Protein AF-A0A379S0L1-F1 (afdb_monomer)

pLDDT: mean 91.19, std 6.0, range [58.34, 97.94]

Secondary structure (DSSP, 8-state):
-----GGGGSSSHHHHHHIIIIIHHHT--HHHHT-SSS----HHHHHHH-SS----------SSSEETTEEHHHHHHHHHHHHHHTTT------------

Foldseek 3Di:
DPDDDPVLVPPDPNVVVCCVVPVCVVPPDPQVVVVDPDGDDDVVVVVVQHDDDDDDADDFDDPPQDDVPDGSVVCRVVVRQVSSVVVVDHDPDDDDDDDD

Sequence (100 aa):
MNNIQLAHGSGGQAMQQLINSLFMEAFANPWLAEQEDQARLDLAPLTAEGDRLAFSTDSYVIDPLFFPGGNIGKLAICGTANDVAVSGAIPPLSLLRLYP

Radius of gyration: 16.01 Å; Cα contacts (8 Å, |Δi|>4): 59; chains: 1; bounding box: 30×36×43 Å

Organism: NCBI:txid59203

Nearest PDB structures (foldseek):
  2rb9-assembly2_C  TM=9.529E-01  e=1.690E-07  Escherichia coli O157:H7

Structure (mmCIF, N/CA/C/O backbone):
data_AF-A0A379S0L1-F1
#
_entry.id   AF-A0A379S0L1-F1
#
loop_
_atom_site.group_PDB
_atom_site.id
_atom_site.type_symbol
_atom_site.label_atom_id
_atom_site.label_alt_id
_atom_site.label_comp_id
_atom_site.label_asym_id
_atom_site.label_entity_id
_atom_site.label_seq_id
_atom_site.pdbx_PDB_ins_code
_atom_site.Cartn_x
_atom_site.Cartn_y
_atom_site.Cartn_z
_atom_site.occupancy
_atom_site.B_iso_or_equiv
_atom_site.auth_seq_id
_atom_site.auth_comp_id
_atom_site.auth_asym_id
_atom_site.auth_atom_id
_atom_site.pdbx_PDB_model_num
ATOM 1 N N . MET A 1 1 ? -2.809 0.935 23.074 1.00 58.34 1 MET A N 1
ATOM 2 C CA . MET A 1 1 ? -4.093 1.657 22.914 1.00 58.34 1 MET A CA 1
ATOM 3 C C . MET A 1 1 ? -5.099 0.629 22.413 1.00 58.34 1 MET A C 1
ATOM 5 O O . MET A 1 1 ? -4.791 -0.000 21.414 1.00 58.34 1 MET A O 1
ATOM 9 N N . ASN A 1 2 ? -6.212 0.377 23.115 1.00 71.94 2 ASN A N 1
ATOM 10 C CA . ASN A 1 2 ? -7.077 -0.782 22.808 1.00 71.94 2 ASN A CA 1
ATOM 11 C C . ASN A 1 2 ? -8.403 -0.426 22.119 1.00 71.94 2 ASN A C 1
ATOM 13 O O . ASN A 1 2 ? -9.103 -1.338 21.708 1.00 71.94 2 ASN A O 1
ATOM 17 N N . ASN A 1 3 ? -8.741 0.862 21.982 1.00 82.38 3 ASN A N 1
ATOM 18 C CA . ASN A 1 3 ? -9.982 1.330 21.357 1.00 82.38 3 ASN A CA 1
ATOM 19 C C . ASN A 1 3 ? -9.718 2.573 20.496 1.00 82.38 3 ASN A C 1
ATOM 21 O O . ASN A 1 3 ? -8.965 3.462 20.903 1.00 82.38 3 ASN A O 1
ATOM 25 N N . ILE A 1 4 ? -10.379 2.655 19.339 1.00 85.06 4 ILE A N 1
ATOM 26 C CA . ILE A 1 4 ? -10.401 3.850 18.490 1.00 85.06 4 ILE A CA 1
ATOM 27 C C . ILE A 1 4 ? -11.524 4.780 18.965 1.00 85.06 4 ILE A C 1
ATOM 29 O O . ILE A 1 4 ? -12.627 4.335 19.268 1.00 85.06 4 ILE A O 1
ATOM 33 N N . GLN A 1 5 ? -11.234 6.077 19.061 1.00 86.88 5 GLN A N 1
ATOM 34 C CA . GLN A 1 5 ? -12.176 7.122 19.455 1.00 86.88 5 GLN A CA 1
ATOM 35 C C . GLN A 1 5 ? -12.379 8.093 18.291 1.00 86.88 5 GLN A C 1
ATOM 37 O O . GLN A 1 5 ? -11.486 8.250 17.460 1.00 86.88 5 GLN A O 1
ATOM 42 N N . LEU A 1 6 ? -13.498 8.826 18.279 1.00 86.06 6 LEU A N 1
ATOM 43 C CA . LEU A 1 6 ? -13.752 9.883 17.287 1.00 86.06 6 LEU A CA 1
ATOM 44 C C . LEU A 1 6 ? -12.624 10.931 17.235 1.00 86.06 6 LEU A C 1
ATOM 46 O O . LEU A 1 6 ? -12.293 11.432 16.164 1.00 86.06 6 LEU A O 1
ATOM 50 N N . ALA A 1 7 ? -11.979 11.209 18.374 1.00 86.56 7 ALA A N 1
ATOM 51 C CA . ALA A 1 7 ? -10.828 12.110 18.457 1.00 86.56 7 ALA A CA 1
ATOM 52 C C . ALA A 1 7 ? -9.623 11.651 17.609 1.00 86.56 7 ALA A C 1
ATOM 54 O O . ALA A 1 7 ? -8.831 12.482 17.170 1.00 86.56 7 ALA A O 1
ATOM 55 N N . HIS A 1 8 ? -9.486 10.350 17.328 1.00 86.31 8 HIS A N 1
ATOM 56 C CA . HIS A 1 8 ? -8.428 9.835 16.455 1.00 86.31 8 HIS A CA 1
ATOM 57 C C . HIS A 1 8 ? -8.682 10.113 14.965 1.00 86.31 8 HIS A C 1
ATOM 59 O O . HIS A 1 8 ? -7.767 9.940 14.170 1.00 86.31 8 HIS A O 1
ATOM 65 N N . GLY A 1 9 ? -9.886 10.551 14.578 1.00 84.19 9 GLY A N 1
ATOM 66 C CA . GLY A 1 9 ? -10.227 10.925 13.199 1.00 84.19 9 GLY A CA 1
ATOM 67 C C . GLY A 1 9 ? -10.366 12.433 12.971 1.00 84.19 9 GLY A C 1
ATOM 68 O O . GLY A 1 9 ? -10.731 12.849 11.877 1.00 84.19 9 GLY A O 1
ATOM 69 N N . SER A 1 10 ? -10.119 13.266 13.988 1.00 84.44 10 SER A N 1
ATOM 70 C CA . SER A 1 10 ? -10.452 14.698 13.952 1.00 84.44 10 SER A CA 1
ATOM 71 C C . SER A 1 10 ? -9.319 15.614 13.469 1.00 84.44 10 SER A C 1
ATOM 73 O O . SER A 1 10 ? -9.441 16.830 13.594 1.00 84.44 10 SER A O 1
ATOM 75 N N . GLY A 1 11 ? -8.191 15.070 12.999 1.00 82.12 11 GLY A N 1
ATOM 76 C CA . GLY A 1 11 ? -7.054 15.874 12.524 1.00 82.12 11 GLY A CA 1
ATOM 77 C C . GLY A 1 11 ? -6.132 16.444 13.614 1.00 82.12 11 GLY A C 1
ATOM 78 O O . GLY A 1 11 ? -5.165 17.124 13.296 1.00 82.12 11 GLY A O 1
ATOM 79 N N . GLY A 1 12 ? -6.423 16.203 14.898 1.00 88.06 12 GLY A N 1
ATOM 80 C CA . GLY A 1 12 ? -5.704 16.808 16.028 1.00 88.06 12 GLY A CA 1
ATOM 81 C C . GLY A 1 12 ? -4.566 15.957 16.605 1.00 88.06 12 GLY A C 1
ATOM 82 O O . GLY A 1 12 ? -4.150 14.948 16.039 1.00 88.06 12 GLY A O 1
ATOM 83 N N . GLN A 1 13 ? -4.101 16.330 17.802 1.00 89.06 13 GLN A N 1
ATOM 84 C CA . GLN A 1 13 ? -3.001 15.645 18.501 1.00 89.06 13 GLN A CA 1
ATOM 85 C C . GLN A 1 13 ? -3.247 14.145 18.710 1.00 89.06 13 GLN A C 1
ATOM 87 O O . GLN A 1 13 ? -2.326 13.351 18.554 1.00 89.06 13 GLN A O 1
ATOM 92 N N . ALA A 1 14 ? -4.480 13.742 19.026 1.00 87.44 14 ALA A N 1
ATOM 93 C CA . ALA A 1 14 ? -4.817 12.336 19.240 1.00 87.44 14 ALA A CA 1
ATOM 94 C C . ALA A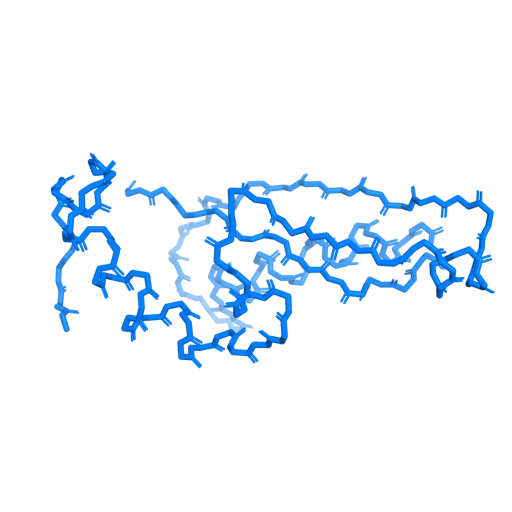 1 14 ? -4.646 11.497 17.956 1.00 87.44 14 ALA A C 1
ATOM 96 O O . ALA A 1 14 ? -4.155 10.372 18.014 1.00 87.44 14 ALA A O 1
ATOM 97 N N . MET A 1 15 ? -4.988 12.060 16.789 1.00 89.25 15 MET A N 1
ATOM 98 C CA . MET A 1 15 ? -4.734 11.429 15.490 1.00 89.25 15 MET A CA 1
ATOM 99 C C . MET A 1 15 ? -3.232 11.312 15.223 1.00 89.25 15 MET A C 1
ATOM 101 O O . MET A 1 15 ? -2.761 10.231 14.884 1.00 89.25 15 MET A O 1
ATOM 105 N N . GLN A 1 16 ? -2.465 12.390 15.426 1.00 87.38 16 GLN A N 1
ATOM 106 C CA . GLN A 1 16 ? -1.010 12.347 15.238 1.00 87.38 16 GLN A CA 1
ATOM 107 C C . GLN A 1 16 ? -0.332 11.331 16.163 1.00 87.38 16 GLN A C 1
ATOM 109 O O . GLN A 1 16 ? 0.556 10.603 15.732 1.00 87.38 16 GLN A O 1
ATOM 114 N N . GLN A 1 17 ? -0.770 11.223 17.419 1.00 88.50 17 GLN A N 1
ATOM 115 C CA . GLN A 1 17 ? -0.263 10.211 18.348 1.00 88.50 17 GLN A CA 1
ATOM 116 C C . GLN A 1 17 ? -0.564 8.790 17.867 1.00 88.50 17 GLN A C 1
ATOM 118 O O . GLN A 1 17 ? 0.316 7.932 17.939 1.00 88.50 17 GLN A O 1
ATOM 123 N N . LEU A 1 18 ? -1.771 8.536 17.350 1.00 88.25 18 LEU A N 1
ATOM 124 C CA . LEU A 1 18 ? -2.115 7.242 16.761 1.00 88.25 18 LEU A CA 1
ATOM 125 C C . LEU A 1 18 ? -1.237 6.939 15.539 1.00 88.25 18 LEU A C 1
ATOM 127 O O . LEU A 1 18 ? -0.710 5.834 15.431 1.00 88.25 18 LEU A O 1
ATOM 131 N N . ILE A 1 19 ? -1.033 7.922 14.657 1.00 88.31 19 ILE A N 1
ATOM 132 C CA . ILE A 1 19 ? -0.173 7.769 13.479 1.00 88.31 19 ILE A CA 1
ATOM 133 C C . ILE A 1 19 ? 1.257 7.426 13.888 1.00 88.31 19 ILE A C 1
ATOM 135 O O . ILE A 1 19 ? 1.805 6.429 13.418 1.00 88.31 19 ILE A O 1
ATOM 139 N N . ASN A 1 20 ? 1.826 8.195 14.814 1.00 87.69 20 ASN A N 1
ATOM 140 C CA . ASN A 1 20 ? 3.203 8.019 15.263 1.00 87.69 20 ASN A CA 1
ATOM 141 C C . ASN A 1 20 ? 3.426 6.690 15.987 1.00 87.69 20 ASN A C 1
ATOM 143 O O . ASN A 1 20 ? 4.447 6.051 15.774 1.00 87.69 20 ASN A O 1
ATOM 147 N N . SER A 1 21 ? 2.479 6.264 16.822 1.00 87.12 21 SER A N 1
ATOM 148 C CA . SER A 1 21 ? 2.638 5.046 17.628 1.00 87.12 21 SER A CA 1
ATOM 149 C C . SER A 1 21 ? 2.301 3.752 16.890 1.00 87.12 21 SER A C 1
ATOM 151 O O . SER A 1 21 ? 2.782 2.698 17.286 1.00 87.12 21 SER A O 1
ATOM 153 N N . LEU A 1 22 ? 1.463 3.798 15.849 1.00 88.38 22 LEU A N 1
ATOM 154 C CA . LEU A 1 22 ? 1.022 2.591 15.147 1.00 88.38 22 LEU A CA 1
ATOM 155 C C . LEU A 1 22 ? 1.575 2.506 13.724 1.00 88.38 22 LEU A C 1
ATOM 157 O O . LEU A 1 22 ? 2.154 1.488 13.356 1.00 88.38 22 LEU A O 1
ATOM 161 N N . PHE A 1 23 ? 1.400 3.553 12.915 1.00 89.38 23 PHE A N 1
ATOM 162 C CA . PHE A 1 23 ? 1.735 3.502 11.488 1.00 89.38 23 PHE A CA 1
ATOM 163 C C . PHE A 1 23 ? 3.205 3.807 11.219 1.00 89.38 23 PHE A C 1
ATOM 165 O O . PHE A 1 23 ? 3.826 3.092 10.436 1.00 89.38 23 PHE A O 1
ATOM 172 N N . MET A 1 24 ? 3.777 4.817 11.883 1.00 89.69 24 MET A N 1
ATOM 173 C CA . MET A 1 24 ? 5.187 5.174 11.685 1.00 89.69 24 MET A CA 1
ATOM 174 C C . MET A 1 24 ? 6.124 4.045 12.121 1.00 89.69 24 MET A C 1
ATOM 176 O O . MET A 1 24 ? 7.12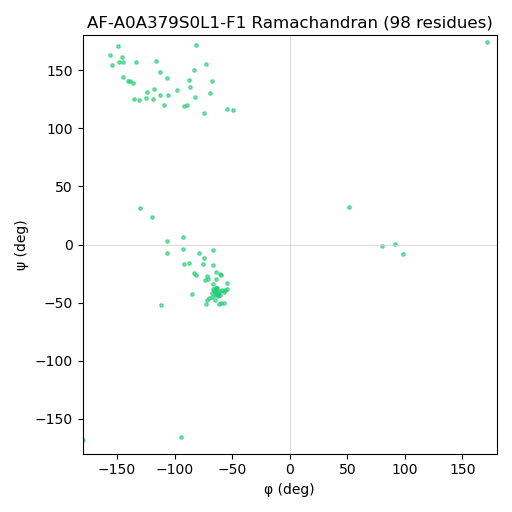2 3.802 11.452 1.00 89.69 24 MET A O 1
ATOM 180 N N . GLU A 1 25 ? 5.793 3.330 13.200 1.00 89.19 25 GLU A N 1
ATOM 181 C CA . GLU A 1 25 ? 6.570 2.173 13.658 1.00 89.19 25 GLU A CA 1
ATOM 182 C C . GLU A 1 25 ? 6.398 0.961 12.730 1.00 89.19 25 GLU A C 1
ATOM 184 O O . GLU A 1 25 ? 7.386 0.354 12.319 1.00 89.19 25 GLU A O 1
ATOM 189 N N . ALA A 1 26 ? 5.158 0.618 12.360 1.00 90.81 26 ALA A N 1
ATOM 190 C CA . ALA A 1 26 ? 4.878 -0.578 11.562 1.00 90.81 26 ALA A CA 1
ATOM 191 C C . ALA A 1 26 ? 5.341 -0.467 10.100 1.00 90.81 26 ALA A C 1
ATOM 193 O O . ALA A 1 26 ? 5.677 -1.480 9.486 1.00 90.81 26 ALA A O 1
ATOM 194 N N . PHE A 1 27 ? 5.351 0.746 9.542 1.00 92.25 27 PHE A N 1
ATOM 195 C CA . PHE A 1 27 ? 5.652 1.003 8.132 1.00 92.25 27 PHE A CA 1
ATOM 196 C C . PHE A 1 27 ? 6.869 1.914 7.934 1.00 92.25 27 PHE A C 1
ATOM 198 O O . PHE A 1 27 ? 6.979 2.554 6.891 1.00 92.25 27 PHE A O 1
ATOM 205 N N . ALA A 1 28 ? 7.780 1.986 8.910 1.00 92.81 28 ALA A N 1
ATOM 206 C CA . ALA A 1 28 ? 8.942 2.875 8.891 1.00 92.81 28 ALA A CA 1
ATOM 207 C C . ALA A 1 28 ? 9.732 2.795 7.571 1.00 92.81 28 ALA A C 1
ATOM 209 O O . ALA A 1 28 ? 10.320 1.766 7.235 1.00 92.81 28 ALA A O 1
ATOM 210 N N . ASN A 1 29 ? 9.760 3.898 6.822 1.00 91.62 29 ASN A N 1
ATOM 211 C CA . ASN A 1 29 ? 10.525 4.031 5.586 1.00 91.62 29 ASN A CA 1
ATOM 212 C C . ASN A 1 29 ? 10.829 5.517 5.295 1.00 91.62 29 ASN A C 1
ATOM 214 O O . ASN A 1 29 ? 10.169 6.387 5.870 1.00 91.62 29 ASN A O 1
ATOM 218 N N . PRO A 1 30 ? 11.801 5.827 4.414 1.00 91.38 30 PRO A N 1
ATOM 219 C CA . PRO A 1 30 ? 12.187 7.209 4.124 1.00 91.38 30 PRO A CA 1
ATOM 220 C C . PRO A 1 30 ? 11.044 8.084 3.595 1.00 91.38 30 PRO A C 1
ATOM 222 O O . PRO A 1 30 ? 10.933 9.228 4.018 1.00 91.38 30 PRO A O 1
ATOM 225 N N . TRP A 1 31 ? 10.165 7.544 2.743 1.00 91.00 31 TRP A N 1
ATOM 226 C CA . TRP A 1 31 ? 9.029 8.292 2.188 1.00 91.00 31 TRP A CA 1
ATOM 227 C C . TRP A 1 31 ? 7.998 8.657 3.258 1.00 91.00 31 TRP A C 1
ATOM 229 O O . TRP A 1 31 ? 7.445 9.751 3.244 1.00 91.00 31 TRP A O 1
ATOM 239 N N . LEU A 1 32 ? 7.750 7.754 4.209 1.00 91.38 32 LEU A N 1
ATOM 240 C CA . LEU A 1 32 ? 6.825 7.994 5.315 1.00 91.38 32 LEU A CA 1
ATOM 241 C C . LEU A 1 32 ? 7.416 8.957 6.359 1.00 91.38 32 LEU A C 1
ATOM 243 O O . LEU A 1 32 ? 6.678 9.717 6.981 1.00 91.38 32 LEU A O 1
ATOM 247 N N . ALA A 1 33 ? 8.740 8.955 6.536 1.00 91.31 33 ALA A N 1
ATOM 248 C CA . ALA A 1 33 ? 9.431 9.807 7.503 1.00 91.31 33 ALA A CA 1
ATOM 249 C C . ALA A 1 33 ? 9.306 11.313 7.204 1.00 91.31 33 ALA A C 1
ATOM 251 O O . ALA A 1 33 ? 9.406 12.108 8.139 1.00 91.31 33 ALA A O 1
ATOM 252 N N . GLU A 1 34 ? 9.056 11.694 5.944 1.00 90.88 34 GLU A N 1
ATOM 253 C CA . GLU A 1 34 ? 8.855 13.092 5.531 1.00 90.88 34 GLU A CA 1
ATOM 254 C C . GLU A 1 34 ? 7.608 13.727 6.168 1.00 90.88 34 GLU A C 1
ATOM 256 O O . GLU A 1 34 ? 7.619 14.926 6.438 1.00 90.88 34 GLU A O 1
ATOM 261 N N . GLN A 1 35 ? 6.571 12.930 6.469 1.00 87.19 35 GLN A N 1
ATOM 262 C CA . GLN A 1 35 ? 5.345 13.366 7.161 1.00 87.19 35 GLN A CA 1
ATOM 263 C C . GLN A 1 35 ? 4.669 14.610 6.546 1.00 87.19 35 GLN A C 1
ATOM 265 O O . GLN A 1 35 ? 4.055 15.409 7.254 1.00 87.19 35 GLN A O 1
ATOM 270 N N . GLU A 1 36 ? 4.768 14.774 5.226 1.00 88.81 36 GLU A N 1
ATOM 271 C CA . GLU A 1 36 ? 3.985 15.759 4.476 1.00 88.81 36 GLU A CA 1
ATOM 272 C C . GLU A 1 36 ? 2.572 15.227 4.167 1.00 88.81 36 GLU A C 1
ATOM 274 O O . GLU A 1 36 ? 2.278 14.042 4.338 1.00 88.81 36 GLU A O 1
ATOM 279 N N . ASP A 1 37 ? 1.699 16.090 3.638 1.00 87.31 37 ASP A N 1
ATOM 280 C CA . ASP A 1 37 ? 0.345 15.715 3.191 1.00 87.31 37 ASP A CA 1
ATOM 281 C C . ASP A 1 37 ? 0.346 14.764 1.969 1.00 87.31 37 ASP A C 1
ATOM 283 O O . ASP A 1 37 ? -0.703 14.273 1.542 1.00 87.31 37 ASP A O 1
ATOM 287 N N . GLN A 1 38 ? 1.526 14.481 1.406 1.00 89.44 38 GLN A N 1
ATOM 288 C CA . GLN A 1 38 ? 1.748 13.616 0.254 1.00 89.44 38 GLN A CA 1
ATOM 289 C C . GLN A 1 38 ? 3.105 12.910 0.335 1.00 89.44 38 GLN A C 1
ATOM 291 O O . GLN A 1 38 ? 4.049 13.424 0.926 1.00 89.44 38 GLN A O 1
ATOM 296 N N . ALA A 1 39 ? 3.233 11.779 -0.359 1.00 90.25 39 ALA A N 1
ATOM 297 C CA . ALA A 1 39 ? 4.534 11.186 -0.654 1.00 90.25 39 ALA A CA 1
ATOM 298 C C . ALA A 1 39 ? 5.106 11.771 -1.954 1.00 90.25 39 ALA A C 1
ATOM 300 O O . ALA A 1 39 ? 4.375 11.966 -2.930 1.00 90.25 39 ALA A O 1
ATOM 301 N N . ARG A 1 40 ? 6.421 11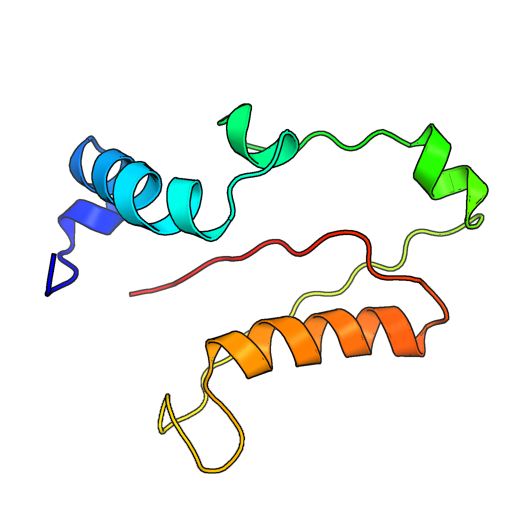.999 -1.994 1.00 91.06 40 ARG A N 1
ATOM 302 C CA . ARG A 1 40 ? 7.150 12.376 -3.212 1.00 91.06 40 ARG A CA 1
ATOM 303 C C . ARG A 1 40 ? 7.952 11.179 -3.713 1.00 91.06 40 ARG A C 1
ATOM 305 O O . ARG A 1 40 ? 8.694 10.563 -2.954 1.00 91.06 40 ARG A O 1
ATOM 312 N N . LEU A 1 41 ? 7.794 10.843 -4.991 1.00 90.44 41 LEU A N 1
ATOM 313 C CA . LEU A 1 41 ? 8.467 9.707 -5.624 1.00 90.44 41 LEU A CA 1
ATOM 314 C C . LEU A 1 41 ? 9.372 10.203 -6.745 1.00 90.44 41 LEU A C 1
ATOM 316 O O . LEU A 1 41 ? 8.950 11.018 -7.566 1.00 90.44 41 LEU A O 1
ATOM 320 N N . ASP A 1 42 ? 10.604 9.699 -6.783 1.00 91.62 42 ASP A N 1
ATOM 321 C CA . ASP A 1 42 ? 11.518 9.976 -7.886 1.00 91.62 42 ASP A CA 1
ATOM 322 C C . ASP A 1 42 ? 11.027 9.270 -9.159 1.00 91.62 42 ASP A C 1
ATOM 324 O O . ASP A 1 42 ? 10.717 8.076 -9.157 1.00 91.62 42 ASP A O 1
ATOM 328 N N . LEU A 1 43 ? 10.952 10.021 -10.256 1.00 92.31 43 LEU A N 1
ATOM 329 C CA . LEU A 1 43 ? 10.504 9.521 -11.552 1.00 92.31 43 LEU A CA 1
ATOM 330 C C . LEU A 1 43 ? 11.615 8.789 -12.307 1.00 92.31 43 LEU A C 1
ATOM 332 O O . LEU A 1 43 ? 11.316 7.922 -13.131 1.00 92.31 43 LEU A O 1
ATOM 336 N N . ALA A 1 44 ? 12.885 9.110 -12.046 1.00 94.50 44 ALA A N 1
ATOM 337 C CA . ALA A 1 44 ? 14.012 8.481 -12.729 1.00 94.50 44 ALA A CA 1
ATOM 338 C C . ALA A 1 44 ? 14.027 6.944 -12.575 1.00 94.50 44 ALA A C 1
ATOM 340 O O . ALA A 1 44 ? 14.070 6.262 -13.600 1.00 94.50 44 ALA A O 1
ATOM 341 N N . PRO A 1 45 ? 13.916 6.359 -11.363 1.00 91.94 45 PRO A N 1
ATOM 342 C CA . PRO A 1 45 ? 13.867 4.903 -11.221 1.00 91.94 45 PRO A CA 1
ATOM 343 C C . PRO A 1 45 ? 12.591 4.290 -11.815 1.00 91.94 45 PRO A C 1
ATOM 345 O O . PRO A 1 45 ? 12.651 3.208 -12.384 1.00 91.94 45 PRO A O 1
ATOM 348 N N . LEU A 1 46 ? 11.445 4.977 -11.748 1.00 91.75 46 LEU A N 1
ATOM 349 C CA . LEU A 1 46 ? 10.186 4.464 -12.305 1.00 91.75 46 LEU A CA 1
ATOM 350 C C . LEU A 1 46 ? 10.223 4.384 -13.835 1.00 91.75 46 LEU A C 1
ATOM 352 O O . LEU A 1 46 ? 9.774 3.405 -14.422 1.00 91.75 46 LEU A O 1
ATOM 356 N N . THR A 1 47 ? 10.789 5.404 -14.479 1.00 93.19 47 THR A N 1
ATOM 357 C CA . THR A 1 47 ? 10.923 5.455 -15.944 1.00 93.19 47 THR A CA 1
ATOM 358 C C . THR A 1 47 ? 12.025 4.540 -16.483 1.00 93.19 47 THR A C 1
ATOM 360 O O . THR A 1 47 ? 12.022 4.217 -17.669 1.00 93.19 47 THR A O 1
ATOM 363 N N . ALA A 1 48 ? 12.944 4.076 -15.628 1.00 94.06 48 ALA A N 1
ATOM 364 C CA . ALA A 1 48 ? 13.915 3.042 -15.982 1.00 94.06 48 ALA A CA 1
ATOM 365 C C . ALA A 1 48 ? 13.277 1.644 -16.115 1.00 94.06 48 ALA A C 1
ATOM 367 O O . ALA A 1 48 ? 13.772 0.826 -16.887 1.00 94.06 48 ALA A O 1
ATOM 368 N N . GLU A 1 49 ? 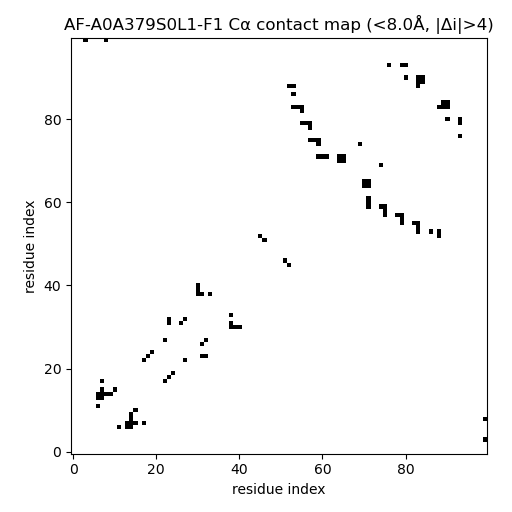12.172 1.386 -15.407 1.00 92.56 49 GLU A N 1
ATOM 369 C CA . GLU A 1 49 ? 11.443 0.106 -15.425 1.00 92.56 49 GLU A CA 1
ATOM 370 C C . GLU A 1 49 ? 10.385 0.032 -16.544 1.00 92.56 49 GLU A C 1
ATOM 372 O O . GLU A 1 49 ? 9.909 -1.050 -16.891 1.00 92.56 49 GLU A O 1
ATOM 377 N N . GLY A 1 50 ? 10.005 1.168 -17.139 1.00 92.94 50 GLY A N 1
ATOM 378 C CA . GLY A 1 50 ? 9.022 1.213 -18.219 1.00 92.94 50 GLY A CA 1
ATOM 379 C C . GLY A 1 50 ? 8.583 2.623 -18.609 1.00 92.94 50 GLY A C 1
ATOM 380 O O . GLY A 1 50 ? 8.928 3.616 -17.977 1.00 92.94 50 GLY A O 1
ATOM 381 N N . ASP A 1 51 ? 7.780 2.713 -19.670 1.00 93.81 51 ASP A N 1
ATOM 382 C CA . ASP A 1 51 ? 7.283 3.976 -20.231 1.00 93.81 51 ASP A CA 1
ATOM 383 C C . ASP A 1 51 ? 5.919 4.414 -19.669 1.00 93.81 51 ASP A C 1
ATOM 385 O O . ASP A 1 51 ? 5.405 5.480 -20.016 1.00 93.81 51 ASP A O 1
ATOM 389 N N . ARG A 1 52 ? 5.308 3.583 -18.819 1.00 93.25 52 ARG A N 1
ATOM 390 C CA . ARG A 1 52 ? 3.948 3.757 -18.301 1.00 93.25 52 ARG A CA 1
ATOM 391 C C . ARG A 1 52 ? 3.887 3.418 -16.819 1.00 93.25 52 ARG A C 1
ATOM 393 O O . ARG A 1 52 ? 4.460 2.431 -16.372 1.00 93.25 52 ARG A O 1
ATOM 400 N N . LEU A 1 53 ? 3.121 4.215 -16.078 1.00 94.00 53 LEU A N 1
ATOM 401 C CA . LEU A 1 53 ? 2.820 3.974 -14.672 1.00 94.00 53 LEU A CA 1
ATOM 402 C C . LEU A 1 53 ? 1.527 3.161 -14.553 1.00 94.00 53 LEU A C 1
ATOM 404 O O . LEU A 1 53 ? 0.463 3.623 -14.966 1.00 94.00 53 LEU A O 1
ATOM 408 N N . ALA A 1 54 ? 1.611 1.974 -13.956 1.00 95.06 54 ALA A N 1
ATOM 409 C CA . ALA A 1 54 ? 0.435 1.228 -13.529 1.00 95.06 54 ALA A CA 1
ATOM 410 C C . ALA A 1 54 ? -0.036 1.750 -12.163 1.00 95.06 54 ALA A C 1
ATOM 412 O O . ALA A 1 54 ? 0.746 1.829 -11.216 1.00 95.06 54 ALA A O 1
ATOM 413 N N . PHE A 1 55 ? -1.314 2.112 -12.063 1.00 95.62 55 PHE A N 1
ATOM 414 C CA . PHE A 1 55 ? -1.922 2.661 -10.854 1.00 95.62 55 PHE A CA 1
ATOM 415 C C . PHE A 1 55 ? -3.275 1.986 -10.614 1.00 95.62 55 PHE A C 1
ATOM 417 O O . PHE A 1 55 ? -4.127 1.996 -11.501 1.00 95.62 55 PHE A O 1
ATOM 424 N N . SER A 1 56 ? -3.460 1.405 -9.426 1.00 96.31 56 SER A N 1
ATOM 425 C CA . SER A 1 56 ? -4.721 0.796 -8.989 1.00 96.31 56 SER A CA 1
ATOM 426 C C . SER A 1 56 ? -5.068 1.243 -7.570 1.00 96.31 56 SER A C 1
ATOM 428 O O . SER A 1 56 ? -4.199 1.652 -6.794 1.00 96.31 56 SER A O 1
ATOM 430 N N . THR A 1 57 ? -6.348 1.163 -7.230 1.00 96.44 57 THR A N 1
ATOM 431 C CA . THR A 1 57 ? -6.872 1.374 -5.883 1.00 96.44 57 THR A CA 1
ATOM 432 C C . THR A 1 57 ? -8.046 0.432 -5.663 1.00 96.44 57 THR A C 1
ATOM 434 O O . THR A 1 57 ? -8.824 0.197 -6.585 1.00 96.44 57 THR A O 1
ATOM 437 N N . ASP A 1 58 ? -8.181 -0.081 -4.444 1.00 96.06 58 ASP A N 1
ATOM 438 C CA . ASP A 1 58 ? -9.294 -0.942 -4.067 1.00 96.06 58 ASP A CA 1
ATOM 439 C C . ASP A 1 58 ? -9.707 -0.686 -2.609 1.00 96.06 58 ASP A C 1
ATOM 441 O O . ASP A 1 58 ? -8.937 -0.152 -1.802 1.00 96.06 58 ASP A O 1
ATOM 445 N N . SER A 1 59 ? -10.950 -1.027 -2.279 1.00 96.12 59 SER A N 1
ATOM 446 C CA . SER A 1 59 ? -11.529 -0.890 -0.942 1.00 96.12 59 SER A CA 1
ATOM 447 C C . SER A 1 59 ? -11.936 -2.254 -0.399 1.00 96.12 59 SER A C 1
ATOM 449 O O . SER A 1 59 ? -12.734 -2.970 -0.995 1.00 96.12 59 SER A O 1
ATOM 451 N N . TYR A 1 60 ? -11.436 -2.589 0.788 1.00 96.12 60 TYR A N 1
ATOM 452 C CA . TYR A 1 60 ? -11.611 -3.908 1.392 1.00 96.12 60 TYR A CA 1
ATOM 453 C C . TYR A 1 60 ? -12.568 -3.826 2.580 1.00 96.12 60 TYR A C 1
ATOM 455 O O . TYR A 1 60 ? -12.297 -3.122 3.549 1.00 96.12 60 TYR A O 1
ATOM 463 N N . VAL A 1 61 ? -13.680 -4.561 2.508 1.00 96.31 61 VAL A N 1
ATOM 464 C CA . VAL A 1 61 ? -14.769 -4.552 3.509 1.00 96.31 61 VAL A CA 1
ATOM 465 C C . VAL A 1 61 ? -15.159 -5.968 3.957 1.00 96.31 61 VAL A C 1
ATOM 467 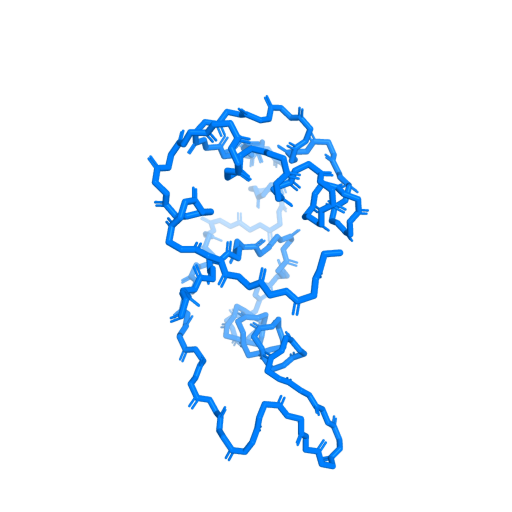O O . VAL A 1 61 ? -16.319 -6.255 4.231 1.00 96.31 61 VAL A O 1
ATOM 470 N N . ILE A 1 62 ? -14.190 -6.887 3.968 1.00 95.94 62 ILE A N 1
ATOM 471 C CA . ILE A 1 62 ? -14.419 -8.303 4.286 1.00 95.94 62 ILE A CA 1
ATOM 472 C C . ILE A 1 62 ? -14.822 -8.516 5.755 1.00 95.94 62 ILE A C 1
ATOM 474 O O . ILE A 1 62 ? -14.250 -7.903 6.655 1.00 95.94 62 ILE A O 1
ATOM 478 N N . ASP A 1 63 ? -15.759 -9.439 5.985 1.00 94.50 63 ASP A N 1
ATOM 479 C CA . ASP A 1 63 ? -16.222 -9.881 7.304 1.00 94.50 63 ASP A CA 1
ATOM 480 C C . ASP A 1 63 ? -16.218 -11.426 7.358 1.00 94.50 63 ASP A C 1
ATOM 482 O O . ASP A 1 63 ? -16.812 -12.056 6.476 1.00 94.50 63 ASP A O 1
ATOM 486 N N . PRO A 1 64 ? -15.535 -12.072 8.325 1.00 95.88 64 PRO A N 1
ATOM 487 C CA . PRO A 1 64 ? -14.764 -11.489 9.428 1.00 95.88 64 PRO A CA 1
ATOM 488 C C . PRO A 1 64 ? -13.433 -10.864 8.987 1.00 95.88 64 PRO A C 1
ATOM 490 O O . PRO A 1 64 ? -12.817 -11.28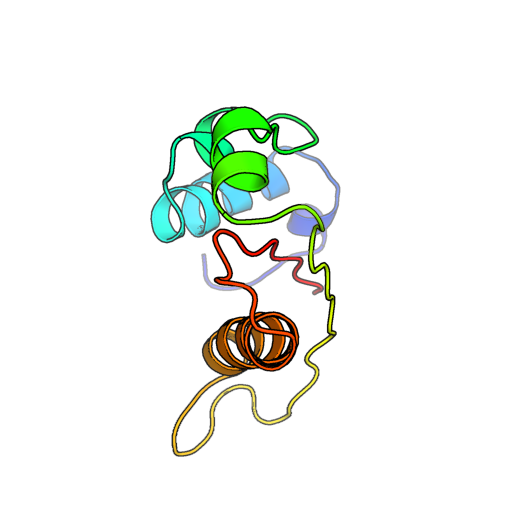9 8.011 1.00 95.88 64 PRO A O 1
ATOM 493 N N . LEU A 1 65 ? -12.924 -9.908 9.777 1.00 95.12 65 LEU A N 1
ATOM 494 C CA . LEU A 1 65 ? -11.622 -9.262 9.530 1.00 95.12 65 LEU A CA 1
ATOM 495 C C . LEU A 1 65 ? -10.440 -10.251 9.526 1.00 95.12 65 LEU A C 1
ATOM 497 O O . LEU A 1 65 ? -9.415 -9.987 8.896 1.00 95.12 65 LEU A O 1
ATOM 501 N N . PHE A 1 66 ? -10.576 -11.378 10.230 1.00 97.88 66 PHE A N 1
ATOM 502 C CA . PHE A 1 66 ? -9.604 -12.469 10.297 1.00 97.88 66 PHE A CA 1
ATOM 503 C C . PHE A 1 66 ? -10.277 -13.775 9.889 1.00 97.88 66 PHE A C 1
ATOM 505 O O . PHE A 1 66 ? -11.336 -14.120 10.409 1.00 97.88 66 PHE A O 1
ATOM 512 N N . PHE A 1 67 ? -9.642 -14.519 8.990 1.00 97.19 67 PHE A N 1
ATOM 513 C CA . PHE A 1 67 ? -10.204 -15.733 8.405 1.00 97.19 67 PHE A CA 1
ATOM 514 C C . PHE A 1 67 ? -9.102 -16.771 8.138 1.00 97.19 67 PHE A C 1
ATOM 516 O O . PHE A 1 67 ? -7.917 -16.424 8.086 1.00 97.19 67 PHE A O 1
ATOM 523 N N . PRO A 1 68 ? -9.439 -18.063 7.966 1.00 97.38 68 PRO A N 1
ATOM 524 C CA . PRO A 1 68 ? -8.444 -19.077 7.632 1.00 97.38 68 PRO A CA 1
ATOM 525 C C . PRO A 1 68 ? -7.647 -18.689 6.375 1.00 97.38 68 PRO A C 1
ATOM 527 O O . PRO A 1 68 ? -8.206 -18.547 5.292 1.00 97.38 68 PRO A O 1
ATOM 530 N N . GLY A 1 69 ? -6.334 -18.494 6.526 1.00 94.88 69 GLY A N 1
ATOM 531 C CA . GLY A 1 69 ? -5.425 -18.114 5.434 1.00 94.88 69 GLY A CA 1
ATOM 532 C C . GLY A 1 69 ? -5.083 -16.619 5.326 1.00 94.88 69 GLY A C 1
ATOM 533 O O . GLY A 1 69 ? -4.165 -16.265 4.569 1.00 94.88 69 GLY A O 1
ATOM 534 N N . GLY A 1 70 ? -5.729 -15.735 6.098 1.00 96.38 70 GLY A N 1
ATOM 535 C CA . GLY A 1 70 ? -5.430 -14.304 6.033 1.00 96.38 70 GLY A CA 1
ATOM 536 C C . GLY A 1 70 ? -6.218 -13.393 6.972 1.00 96.38 70 GLY A C 1
ATOM 537 O O . GLY A 1 70 ? -6.874 -13.809 7.922 1.00 96.38 70 GLY A O 1
ATOM 538 N N . ASN A 1 71 ? -6.085 -12.100 6.710 1.00 97.94 71 ASN A N 1
ATOM 539 C CA . ASN A 1 71 ? -6.834 -11.037 7.363 1.00 97.94 71 ASN A CA 1
ATOM 540 C C . ASN A 1 71 ? -7.025 -9.881 6.374 1.00 97.94 71 ASN A C 1
ATOM 542 O O . ASN A 1 71 ? -6.414 -9.876 5.300 1.00 97.94 71 ASN A O 1
ATOM 546 N N . ILE A 1 72 ? -7.845 -8.903 6.747 1.00 97.19 72 ILE A N 1
ATOM 547 C CA . ILE A 1 72 ? -8.131 -7.720 5.929 1.00 97.19 72 ILE A CA 1
ATOM 548 C C . ILE A 1 72 ? -6.863 -6.967 5.495 1.00 97.19 72 ILE A C 1
ATOM 550 O O . ILE A 1 72 ? -6.779 -6.542 4.350 1.00 97.19 72 ILE A O 1
ATOM 554 N N . GLY A 1 73 ? -5.844 -6.863 6.356 1.00 95.50 73 GLY A N 1
ATOM 555 C CA . GLY A 1 73 ? -4.587 -6.182 6.030 1.00 95.50 73 GLY A CA 1
ATOM 556 C C . GLY A 1 73 ? -3.778 -6.924 4.964 1.00 95.50 73 GLY A C 1
ATOM 557 O O . GLY A 1 73 ? -3.329 -6.324 3.991 1.00 95.50 73 GLY A O 1
ATOM 558 N N . LYS A 1 74 ? -3.654 -8.250 5.097 1.00 96.69 74 LYS A N 1
ATOM 559 C CA . LYS A 1 74 ? -3.020 -9.099 4.077 1.00 96.69 74 LYS A CA 1
ATOM 560 C C . LYS A 1 74 ? -3.775 -9.012 2.753 1.00 96.69 74 LYS A C 1
ATOM 562 O O . LYS A 1 74 ? -3.145 -8.902 1.707 1.00 96.69 74 LYS A O 1
ATOM 567 N N . LEU A 1 75 ? -5.106 -9.052 2.802 1.00 96.81 75 LEU A N 1
ATOM 568 C CA . LEU A 1 75 ? -5.942 -8.933 1.613 1.00 96.81 75 LEU A CA 1
ATOM 569 C C . LEU A 1 75 ? -5.740 -7.575 0.928 1.00 96.81 75 LEU A C 1
ATOM 571 O O . LEU A 1 75 ? -5.559 -7.551 -0.283 1.00 96.81 75 LEU A O 1
ATOM 575 N N . ALA A 1 76 ? -5.676 -6.488 1.701 1.00 96.88 76 ALA A N 1
ATOM 576 C CA . ALA A 1 76 ? -5.505 -5.139 1.174 1.00 96.88 76 ALA A CA 1
ATOM 577 C C . ALA A 1 76 ? -4.183 -4.943 0.418 1.00 96.88 76 ALA A C 1
ATOM 579 O O . ALA A 1 76 ? -4.156 -4.327 -0.648 1.00 96.88 76 ALA A O 1
ATOM 580 N N . ILE A 1 77 ? -3.090 -5.503 0.946 1.00 95.88 77 ILE A N 1
ATOM 581 C CA . ILE A 1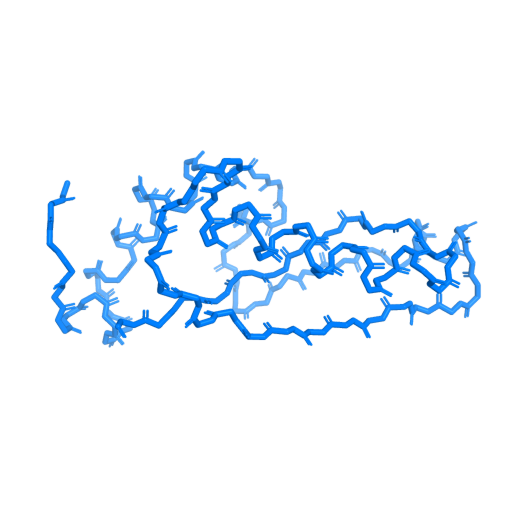 77 ? -1.783 -5.457 0.280 1.00 95.88 77 ILE A CA 1
ATOM 582 C C . ILE A 1 77 ? -1.760 -6.385 -0.935 1.00 95.88 77 ILE A C 1
ATOM 584 O O . ILE A 1 77 ? -1.398 -5.956 -2.027 1.00 95.88 77 ILE A O 1
ATOM 588 N N . CYS A 1 78 ? -2.159 -7.651 -0.769 1.00 96.25 78 CYS A N 1
ATOM 589 C CA . CYS A 1 78 ? -2.090 -8.628 -1.853 1.00 96.25 78 CYS A CA 1
ATOM 590 C C . CYS A 1 78 ? -3.015 -8.273 -3.022 1.00 96.25 78 CYS A C 1
ATOM 592 O O . CYS A 1 78 ? -2.584 -8.386 -4.161 1.00 96.25 78 CYS A O 1
ATOM 594 N N . GLY A 1 79 ? -4.255 -7.845 -2.770 1.00 96.12 79 GLY A N 1
ATOM 595 C CA . GLY A 1 79 ? -5.198 -7.485 -3.832 1.00 96.12 79 GLY A CA 1
ATOM 596 C C . GLY A 1 79 ? -4.680 -6.318 -4.674 1.00 96.12 79 GLY A C 1
ATOM 597 O O . GLY A 1 79 ? -4.522 -6.454 -5.882 1.00 96.12 79 GLY A O 1
ATOM 598 N N . THR A 1 80 ? -4.270 -5.231 -4.018 1.00 97.19 80 THR A N 1
ATOM 599 C CA . THR A 1 80 ? -3.790 -4.021 -4.704 1.00 97.19 80 THR A CA 1
ATOM 600 C C . THR A 1 80 ? -2.485 -4.280 -5.460 1.00 97.19 80 THR A C 1
ATOM 602 O O . THR A 1 80 ? -2.308 -3.817 -6.586 1.00 97.19 80 THR A O 1
ATOM 605 N N . ALA A 1 81 ? -1.566 -5.053 -4.869 1.00 96.69 81 ALA A N 1
ATOM 606 C CA . ALA A 1 81 ? -0.333 -5.450 -5.543 1.00 96.69 81 ALA A CA 1
ATOM 607 C C . ALA A 1 81 ? -0.608 -6.356 -6.753 1.00 96.69 81 ALA A C 1
ATOM 609 O O . ALA A 1 81 ? 0.046 -6.203 -7.785 1.00 96.69 81 ALA A O 1
ATOM 610 N N . ASN A 1 82 ? -1.583 -7.265 -6.651 1.00 96.81 82 ASN A N 1
ATOM 611 C CA . ASN A 1 82 ? -1.966 -8.146 -7.750 1.00 96.81 82 ASN A CA 1
ATOM 612 C C . ASN A 1 82 ? -2.535 -7.358 -8.932 1.00 96.81 82 ASN A C 1
ATOM 614 O O . ASN A 1 82 ? -2.131 -7.638 -10.055 1.00 96.81 82 ASN A O 1
ATOM 618 N N . ASP A 1 83 ? -3.390 -6.35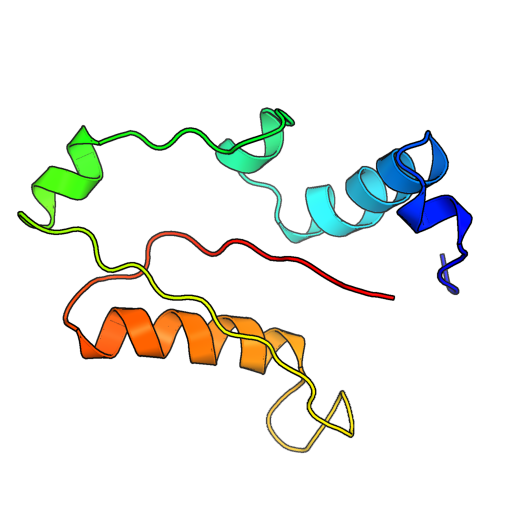7 -8.704 1.00 96.44 83 ASP A N 1
ATOM 619 C CA . ASP A 1 83 ? -3.941 -5.511 -9.778 1.00 96.44 83 ASP A CA 1
ATOM 620 C C . ASP A 1 83 ? -2.849 -4.825 -10.604 1.00 96.44 83 ASP A C 1
ATOM 622 O O . ASP A 1 83 ? -2.915 -4.754 -11.832 1.00 96.44 83 ASP A O 1
ATOM 626 N N . VAL A 1 84 ? -1.808 -4.339 -9.927 1.00 96.75 84 VAL A N 1
ATOM 627 C CA . VAL A 1 84 ? -0.642 -3.750 -10.591 1.00 96.75 84 VAL A CA 1
ATOM 628 C C . VAL A 1 84 ? 0.165 -4.840 -11.302 1.00 96.75 84 VAL A C 1
ATOM 630 O O . VAL A 1 84 ? 0.504 -4.685 -12.477 1.00 96.75 84 VAL A O 1
ATOM 633 N N . ALA A 1 85 ? 0.419 -5.969 -10.640 1.00 96.50 85 ALA A N 1
ATOM 634 C CA . ALA A 1 85 ? 1.235 -7.054 -11.179 1.00 96.50 85 ALA A CA 1
ATOM 635 C C . ALA A 1 85 ? 0.638 -7.705 -12.436 1.00 96.50 85 ALA A C 1
ATOM 637 O O . ALA A 1 85 ? 1.378 -8.028 -13.367 1.00 96.50 85 ALA A O 1
ATOM 638 N N . VAL A 1 86 ? -0.689 -7.859 -12.523 1.00 96.25 86 VAL A N 1
ATOM 639 C CA . VAL A 1 86 ? -1.342 -8.445 -13.711 1.00 96.25 86 VAL A CA 1
ATOM 640 C C . VAL A 1 86 ? -1.216 -7.567 -14.960 1.00 96.25 86 VAL A C 1
ATOM 642 O O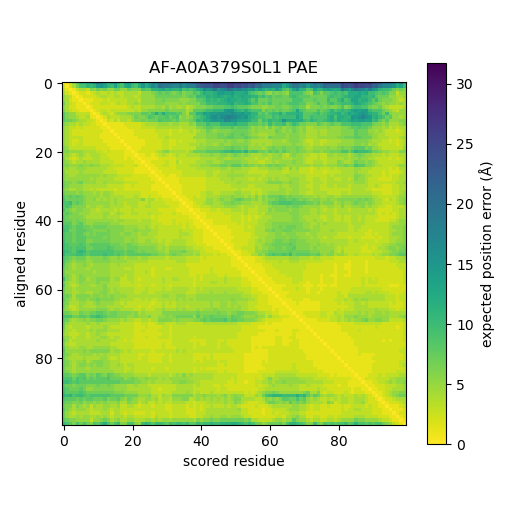 . VAL A 1 86 ? -1.360 -8.074 -16.070 1.00 96.25 86 VAL A O 1
ATOM 645 N N . SER A 1 87 ? -0.893 -6.276 -14.807 1.00 93.75 87 SER A N 1
ATOM 646 C CA . SER A 1 87 ? -0.553 -5.387 -15.929 1.00 93.75 87 SER A CA 1
ATOM 647 C C . SER A 1 87 ? 0.887 -5.560 -16.442 1.00 93.75 87 SER A C 1
ATOM 649 O O . SER A 1 87 ? 1.246 -4.986 -17.470 1.00 93.75 87 SER A O 1
ATOM 651 N N . GLY A 1 88 ? 1.708 -6.355 -15.744 1.00 93.62 88 GLY A N 1
ATOM 652 C CA . GLY A 1 88 ? 3.132 -6.555 -16.023 1.00 93.62 88 GLY A CA 1
ATOM 653 C C . GLY A 1 88 ? 4.069 -5.605 -15.269 1.00 93.62 88 GLY A C 1
ATOM 654 O O . GLY A 1 88 ? 5.280 -5.706 -15.436 1.00 93.62 88 GLY A O 1
ATOM 655 N N . ALA A 1 89 ? 3.539 -4.700 -14.441 1.00 95.19 89 ALA A N 1
ATOM 656 C CA . ALA A 1 89 ? 4.336 -3.786 -13.626 1.00 95.19 89 ALA A CA 1
ATOM 657 C C . ALA A 1 89 ? 4.806 -4.434 -12.311 1.00 95.19 89 ALA A C 1
ATOM 659 O O . ALA A 1 89 ? 4.112 -5.263 -11.724 1.00 95.19 89 ALA A O 1
ATOM 660 N N . ILE A 1 90 ? 5.966 -4.009 -11.806 1.00 93.25 90 ILE A N 1
ATOM 661 C CA . ILE A 1 90 ? 6.450 -4.375 -10.467 1.00 93.25 90 ILE A CA 1
ATOM 662 C C . ILE A 1 90 ? 5.907 -3.338 -9.473 1.00 93.25 90 ILE A C 1
ATOM 664 O O . ILE A 1 90 ? 6.231 -2.165 -9.639 1.00 93.25 90 ILE A O 1
ATOM 668 N N . PRO A 1 91 ? 5.110 -3.707 -8.450 1.00 89.50 91 PRO A N 1
ATOM 669 C CA . PRO A 1 91 ? 4.552 -2.740 -7.502 1.00 89.50 91 PRO A CA 1
ATOM 670 C C . PRO A 1 91 ? 5.633 -2.248 -6.518 1.00 89.50 91 PRO A C 1
ATOM 672 O O . PRO A 1 91 ? 6.084 -3.041 -5.688 1.00 89.50 91 PRO A O 1
ATOM 675 N N . PRO A 1 92 ? 6.054 -0.967 -6.551 1.00 85.75 92 PRO A N 1
ATOM 676 C CA . PRO A 1 92 ? 7.136 -0.484 -5.690 1.00 85.75 92 PRO A CA 1
ATOM 677 C C . PRO A 1 92 ? 6.629 0.087 -4.354 1.00 85.75 92 PRO A C 1
ATOM 679 O O . PRO A 1 92 ? 7.408 0.270 -3.423 1.00 85.75 92 PRO A O 1
ATOM 682 N N . LEU A 1 93 ? 5.333 0.407 -4.266 1.00 88.62 93 LEU A N 1
ATOM 683 C CA . LEU A 1 93 ? 4.724 1.133 -3.155 1.00 88.62 93 LEU A CA 1
ATOM 684 C C . LEU A 1 93 ? 3.230 0.801 -3.035 1.00 88.62 93 LEU A C 1
ATOM 686 O O . LEU A 1 93 ? 2.571 0.468 -4.019 1.00 88.62 93 LEU A O 1
ATOM 690 N N . SER A 1 94 ? 2.674 0.947 -1.833 1.00 89.00 94 SER A N 1
ATOM 691 C CA . SER A 1 94 ? 1.227 0.956 -1.593 1.00 89.00 94 SER A CA 1
ATOM 692 C C . SER A 1 94 ? 0.852 2.067 -0.615 1.00 89.00 94 SER A C 1
ATOM 694 O O . SER A 1 94 ? 1.549 2.288 0.374 1.00 89.00 94 SER A O 1
ATOM 696 N N . LEU A 1 95 ? -0.259 2.754 -0.888 1.00 91.50 95 LEU A N 1
ATOM 697 C CA . LEU A 1 95 ? -0.856 3.740 0.014 1.00 91.50 95 LEU A CA 1
ATOM 698 C C . LEU A 1 95 ? -1.988 3.077 0.804 1.00 91.50 95 LEU A C 1
ATOM 700 O O . LEU A 1 95 ? -2.838 2.406 0.221 1.00 91.50 95 LEU A O 1
ATOM 704 N N . LEU A 1 96 ? -2.011 3.280 2.123 1.00 92.62 96 LEU A N 1
ATOM 705 C CA . LEU A 1 96 ? -3.032 2.727 3.011 1.00 92.62 96 LEU A CA 1
ATOM 706 C C . LEU A 1 96 ? -3.900 3.845 3.587 1.00 92.62 96 LEU A C 1
ATOM 708 O O . LEU A 1 96 ? -3.393 4.787 4.195 1.00 92.62 96 LEU A O 1
ATOM 712 N N . ARG A 1 97 ? -5.220 3.692 3.464 1.00 91.06 97 ARG A N 1
ATOM 713 C CA . ARG A 1 97 ? -6.206 4.520 4.159 1.00 91.06 97 ARG A CA 1
ATOM 714 C C . ARG A 1 97 ? -7.144 3.626 4.958 1.00 91.06 97 ARG A C 1
ATOM 716 O O . ARG A 1 97 ? -7.755 2.723 4.398 1.00 91.06 97 ARG A O 1
ATOM 723 N N . LEU A 1 98 ? -7.265 3.902 6.254 1.00 88.94 98 LEU A N 1
ATOM 724 C CA . LEU A 1 98 ? -8.192 3.209 7.144 1.00 88.94 98 LEU A CA 1
ATOM 725 C C . LEU A 1 98 ? -9.368 4.118 7.494 1.00 88.94 98 LEU A C 1
ATOM 727 O O . LEU A 1 98 ? -9.203 5.328 7.660 1.00 88.94 98 LEU A O 1
ATOM 731 N N . TYR A 1 99 ? -10.544 3.513 7.608 1.00 82.38 99 TYR A N 1
ATOM 732 C CA . TYR A 1 99 ? -11.763 4.155 8.084 1.00 82.38 99 TYR A CA 1
ATOM 733 C C . TYR A 1 99 ? -12.159 3.540 9.434 1.00 82.38 99 TYR A C 1
ATOM 735 O O . TYR A 1 99 ? -11.833 2.372 9.667 1.00 82.38 99 TYR A O 1
ATOM 743 N N . PRO A 1 100 ? -12.786 4.324 10.329 1.00 68.88 100 PRO A N 1
ATOM 744 C CA . PRO A 1 100 ? -13.327 3.819 11.588 1.00 68.88 100 PRO A CA 1
ATOM 745 C C . PRO A 1 100 ? -14.492 2.845 11.386 1.00 68.88 100 PRO A C 1
ATOM 747 O O . PRO A 1 100 ? -15.175 2.939 10.339 1.00 68.88 100 PRO A O 1
#

Solvent-accessible surface area (backbone atoms only — not comparable to full-atom values): 6759 Å² total; per-residue (Å²): 137,93,74,92,53,76,60,48,74,65,82,43,71,57,21,53,51,50,41,55,71,50,48,48,65,75,60,67,44,76,64,63,70,68,71,56,102,60,77,82,78,76,59,69,71,55,54,71,78,37,97,72,87,76,83,75,84,82,86,85,83,68,84,67,54,63,49,100,94,51,33,53,67,57,48,53,52,52,52,46,42,45,62,26,37,77,74,73,44,82,69,88,76,85,87,88,85,88,79,136

Mean predicted aligned error: 4.45 Å

InterPro domains:
  IPR011854 Carbamoyl dehydratase HypE [PTHR30303] (1-91)
  IPR016188 PurM-like, N-terminal domain [PF00586] (37-92)
  IPR036921 PurM-like, N-terminal domain superfamily [G3DSA:3.30.1330.10] (4-99)
  IPR036921 PurM-like, N-terminal domain superfamily [SSF55326] (3-96)